Protein AF-A0ABD3UH20-F1 (afdb_monomer)

Sequence (103 aa):
MECNKINTDGLYQVNTYVAAIYESRWYVGQVLEYDKDDREYDINFMVAGKNSFKWPAKPDQIWIPSSDVLCSLDEPIKQGKTRNMFKFSGRDLEKVRNLFYRL

pLDDT: mean 90.66, std 13.37, range [36.31, 98.38]

Organism: Sinanodonta woodiana (NCBI:txid1069815)

Nearest PDB structures (foldseek):
  3p8b-assembly1_B  TM=7.112E-01  e=3.354E-02  Pyrococcus furiosus
  2eqj-assembly1_A  TM=7.609E-01  e=8.751E-02  Mus musculus
  8q9t-assembly1_A  TM=5.676E-01  e=4.015E-02  Saccharomyces cerevisiae
  7yw1-assembly1_A  TM=4.961E-01  e=5.284E-01  Trametes pubescens
  7yw1-assembly1_B  TM=4.878E-01  e=1.752E+00  Trametes pubescens

Solvent-accessible surface area (backbone atoms only — not comparable to full-atom values): 6122 Å² total; per-residue (Å²): 135,86,79,79,78,73,85,44,71,87,69,73,54,66,73,39,35,30,34,32,54,56,97,95,41,76,44,44,28,31,29,68,44,73,43,79,90,82,37,25,33,33,30,39,39,39,46,78,56,97,85,37,32,27,70,49,95,66,81,46,69,47,77,39,53,28,81,39,49,75,45,79,45,73,86,55,48,70,48,70,96,83,63,70,28,31,35,69,57,70,66,50,56,49,52,51,52,57,54,63,78,69,111

Secondary structure (DSSP, 8-state):
--------TTTSPTT-EEEEEETTEEEEEEEEEEETTTTEEEEEEPEE-SS-EE--SS-EEEEEEGGGEEEEEPPPEEESSSS-EEE--HHHHHHHHHHHTT-

Mean predicted aligned error: 4.97 Å

Radius of gyration: 13.68 Å; Cα contacts (8 Å, |Δi|>4): 193; chains: 1; bounding box: 34×24×49 Å

Foldseek 3Di:
DDDPQDPQQVVDDFQWWFWFDDPLDIFIWTFHDADNVQQWTWTFTWDDDPQWTAADPDTPTDIDHSSRTQDTFPAWDQDDDPDRITGGDPVRVVSSVVSSVVD

Structure (mmCIF, N/CA/C/O backbone):
data_AF-A0ABD3UH20-F1
#
_entry.id   AF-A0ABD3UH20-F1
#
loop_
_atom_site.group_PDB
_atom_site.id
_atom_site.type_symbol
_atom_site.label_atom_id
_atom_site.label_alt_id
_atom_site.label_comp_id
_atom_site.label_asym_id
_atom_site.label_entity_id
_atom_site.label_seq_id
_atom_site.pdbx_PDB_ins_code
_atom_site.Cartn_x
_atom_site.Cartn_y
_atom_site.Cartn_z
_atom_site.occupancy
_atom_site.B_iso_or_equiv
_atom_site.auth_seq_id
_atom_site.auth_comp_id
_atom_site.auth_asym_id
_atom_site.auth_atom_id
_atom_site.pdbx_PDB_model_num
ATOM 1 N N . MET A 1 1 ? -5.109 -4.210 -29.806 1.00 36.31 1 MET A N 1
ATOM 2 C CA . MET A 1 1 ? -4.954 -3.051 -28.906 1.00 36.31 1 MET A CA 1
ATOM 3 C C . MET A 1 1 ? -4.015 -3.496 -27.804 1.00 36.31 1 MET A C 1
ATOM 5 O O . MET A 1 1 ? -4.429 -4.270 -26.957 1.00 36.31 1 MET A O 1
ATOM 9 N N . GLU A 1 2 ? -2.738 -3.138 -27.904 1.00 37.44 2 GLU A N 1
ATOM 10 C CA . GLU A 1 2 ? -1.738 -3.418 -26.868 1.00 37.44 2 GLU A CA 1
ATOM 11 C C . GLU A 1 2 ? -1.961 -2.457 -25.698 1.00 37.44 2 GLU A C 1
ATOM 13 O O . GLU A 1 2 ? -1.908 -1.238 -25.864 1.00 37.44 2 GLU A O 1
ATOM 18 N N . CYS A 1 3 ? -2.265 -2.996 -24.521 1.00 42.19 3 CYS A N 1
ATOM 19 C CA . CYS A 1 3 ? -2.311 -2.211 -23.296 1.00 42.19 3 CYS A CA 1
ATOM 20 C C . CYS A 1 3 ? -0.870 -1.908 -22.875 1.00 42.19 3 CYS A C 1
ATOM 22 O O . CYS A 1 3 ? -0.114 -2.821 -22.547 1.00 42.19 3 CYS A O 1
ATOM 24 N N . ASN A 1 4 ? -0.487 -0.629 -22.897 1.00 43.81 4 ASN A N 1
ATOM 25 C CA . ASN A 1 4 ? 0.806 -0.168 -22.399 1.00 43.81 4 ASN A CA 1
ATOM 26 C C . ASN A 1 4 ? 0.938 -0.542 -20.917 1.00 43.81 4 ASN A C 1
ATOM 28 O O . ASN A 1 4 ? 0.308 0.086 -20.064 1.00 43.81 4 ASN A O 1
ATOM 32 N N . LYS A 1 5 ? 1.749 -1.561 -20.610 1.00 51.38 5 LYS A N 1
ATOM 33 C CA . LYS A 1 5 ? 2.220 -1.810 -19.245 1.00 51.38 5 LYS A CA 1
ATOM 34 C C . LYS A 1 5 ? 2.953 -0.552 -18.788 1.00 51.38 5 LYS A C 1
ATOM 36 O O . LYS A 1 5 ? 3.952 -0.166 -19.393 1.00 51.38 5 LYS A O 1
ATOM 41 N N . ILE A 1 6 ? 2.428 0.120 -17.769 1.00 59.25 6 ILE A N 1
ATOM 42 C CA . ILE A 1 6 ? 3.128 1.237 -17.139 1.00 59.25 6 ILE A CA 1
ATOM 43 C C . ILE A 1 6 ? 4.366 0.634 -16.473 1.00 59.25 6 ILE A C 1
ATOM 45 O O . ILE A 1 6 ? 4.232 -0.262 -15.646 1.00 59.25 6 ILE A O 1
ATOM 49 N N . ASN A 1 7 ? 5.559 1.075 -16.875 1.00 67.50 7 ASN A N 1
ATOM 50 C CA . ASN A 1 7 ? 6.793 0.674 -16.213 1.00 67.50 7 ASN A CA 1
ATOM 51 C C . ASN A 1 7 ? 6.845 1.348 -14.832 1.00 67.50 7 ASN A C 1
ATOM 53 O O . ASN A 1 7 ? 6.909 2.575 -14.743 1.00 67.50 7 ASN A O 1
ATOM 57 N N . THR A 1 8 ? 6.762 0.543 -13.781 1.00 76.25 8 T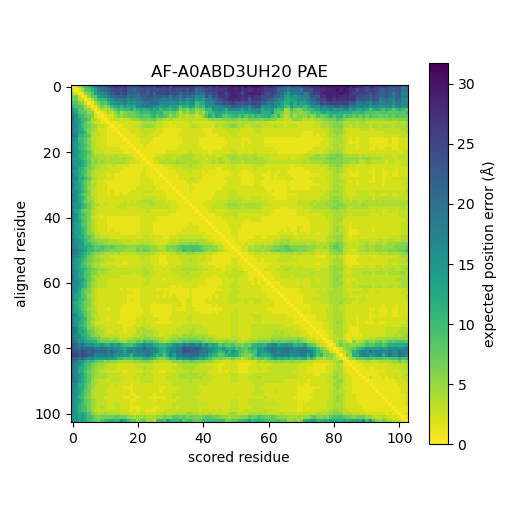HR A N 1
ATOM 58 C CA . THR A 1 8 ? 6.750 0.953 -12.371 1.00 76.25 8 THR A CA 1
ATOM 59 C C . THR A 1 8 ? 8.093 0.713 -11.678 1.00 76.25 8 THR A C 1
ATOM 61 O O . THR A 1 8 ? 8.205 0.981 -10.483 1.00 76.25 8 THR A O 1
ATOM 64 N N . ASP A 1 9 ? 9.116 0.258 -12.408 1.00 83.75 9 ASP A N 1
ATOM 65 C CA . ASP A 1 9 ? 10.454 -0.037 -11.888 1.00 83.75 9 ASP A CA 1
ATOM 66 C C . ASP A 1 9 ? 11.052 1.195 -11.183 1.00 83.75 9 ASP A C 1
ATOM 68 O O . ASP A 1 9 ? 11.268 2.242 -11.799 1.00 83.75 9 ASP A O 1
ATOM 72 N N . GLY A 1 10 ? 11.323 1.085 -9.880 1.00 82.50 10 GLY A N 1
ATOM 73 C CA . GLY A 1 10 ? 11.959 2.145 -9.087 1.00 82.50 10 GLY A CA 1
ATOM 74 C C . GLY A 1 10 ? 11.147 3.442 -8.960 1.00 82.50 10 G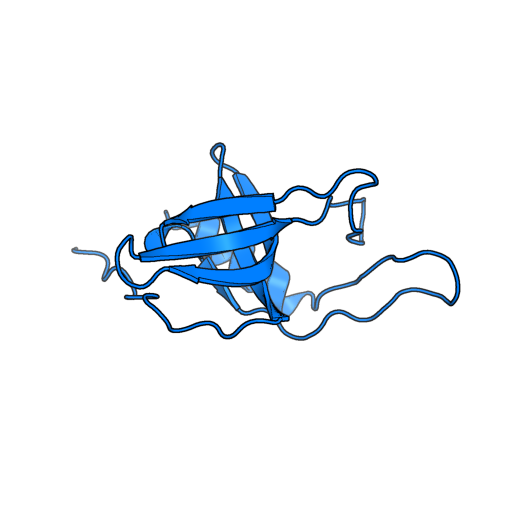LY A C 1
ATOM 75 O O . GLY A 1 10 ? 11.682 4.456 -8.515 1.00 82.50 10 GLY A O 1
ATOM 76 N N . LEU A 1 11 ? 9.864 3.430 -9.337 1.00 91.56 11 LEU A N 1
ATOM 77 C CA . LEU A 1 11 ? 8.992 4.603 -9.322 1.00 91.56 11 LEU A CA 1
ATOM 78 C C . LEU A 1 11 ? 8.588 5.028 -7.902 1.00 91.56 11 LEU A C 1
ATOM 80 O O . LEU A 1 11 ? 8.462 6.221 -7.620 1.00 91.56 11 LEU A O 1
ATOM 84 N N . TYR A 1 12 ? 8.355 4.062 -7.013 1.00 94.06 12 TYR A N 1
ATOM 85 C CA . TYR A 1 12 ? 7.863 4.304 -5.656 1.00 94.06 12 TYR A CA 1
ATOM 86 C C . TYR A 1 12 ? 8.995 4.291 -4.627 1.00 94.06 12 TYR A C 1
ATOM 88 O O . TYR A 1 12 ? 9.821 3.382 -4.603 1.00 94.06 12 TYR A O 1
ATOM 96 N N . GLN A 1 13 ? 9.021 5.307 -3.763 1.00 94.62 13 GLN A N 1
ATOM 97 C CA . GLN A 1 13 ? 10.029 5.451 -2.711 1.00 94.62 13 GLN A CA 1
ATOM 98 C C . GLN A 1 13 ? 9.641 4.667 -1.451 1.00 94.62 13 GLN A C 1
ATOM 100 O O . GLN A 1 13 ? 8.456 4.452 -1.186 1.00 94.62 13 GLN A O 1
ATOM 105 N N . VAL A 1 14 ? 10.630 4.329 -0.622 1.00 96.38 14 VAL A N 1
ATOM 106 C CA . VAL A 1 14 ? 10.409 3.766 0.720 1.00 96.38 14 VAL A CA 1
AT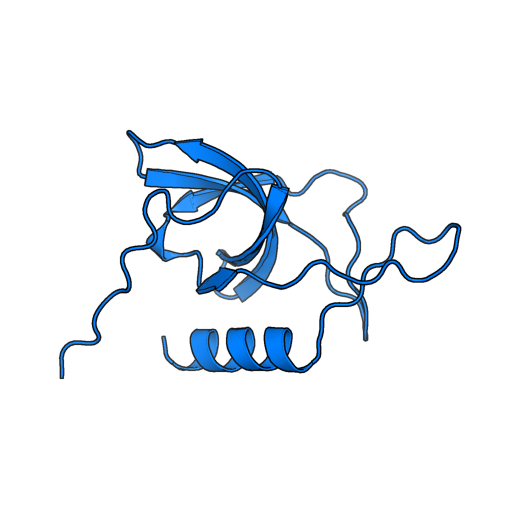OM 107 C C . VAL A 1 14 ? 9.456 4.655 1.526 1.00 96.38 14 VAL A C 1
ATOM 109 O O . VAL A 1 14 ? 9.518 5.882 1.453 1.00 96.38 14 VAL A O 1
ATOM 112 N N . ASN A 1 15 ? 8.572 4.027 2.300 1.00 96.81 15 ASN A N 1
ATOM 113 C CA . ASN A 1 15 ? 7.456 4.620 3.040 1.00 96.81 15 ASN A CA 1
ATOM 114 C C . ASN A 1 15 ? 6.268 5.110 2.193 1.00 96.81 15 ASN A C 1
ATOM 116 O O . ASN A 1 15 ? 5.270 5.549 2.771 1.00 96.81 15 ASN A O 1
ATOM 120 N N . THR A 1 16 ? 6.314 4.993 0.862 1.00 97.25 16 THR A N 1
ATOM 121 C CA . THR A 1 16 ? 5.155 5.295 0.005 1.00 97.25 16 THR A CA 1
ATOM 122 C C . THR A 1 16 ? 4.060 4.258 0.218 1.00 97.25 16 THR A C 1
ATOM 124 O O . THR A 1 16 ? 4.328 3.055 0.232 1.00 97.25 16 THR A O 1
ATOM 127 N N . TYR A 1 17 ? 2.815 4.716 0.348 1.00 98.06 17 TYR A N 1
ATOM 128 C CA . TYR A 1 17 ? 1.657 3.831 0.343 1.00 98.06 17 TYR A CA 1
ATOM 129 C C . TYR A 1 17 ? 1.282 3.474 -1.088 1.00 98.06 17 TYR A C 1
ATOM 131 O O . TYR A 1 17 ? 1.181 4.343 -1.954 1.00 98.06 17 TYR A O 1
ATOM 139 N N . VAL A 1 18 ? 1.056 2.192 -1.332 1.00 98.06 18 VAL A N 1
ATOM 140 C CA . VAL A 1 18 ? 0.736 1.658 -2.654 1.00 98.06 18 VAL A CA 1
ATOM 141 C C . VAL A 1 18 ? -0.418 0.676 -2.559 1.00 98.06 18 VAL A C 1
ATOM 143 O O . VAL A 1 18 ? -0.689 0.102 -1.503 1.00 98.06 18 VAL A O 1
ATOM 146 N N . ALA A 1 19 ? -1.101 0.480 -3.680 1.00 97.94 19 ALA A N 1
ATOM 147 C CA . ALA A 1 19 ? -1.930 -0.693 -3.879 1.00 97.94 19 ALA A CA 1
ATOM 148 C C . ALA A 1 19 ? -1.225 -1.659 -4.821 1.00 97.94 19 ALA A C 1
ATOM 150 O O . ALA A 1 19 ? -0.678 -1.230 -5.838 1.00 97.94 19 ALA A O 1
ATOM 151 N N . ALA A 1 20 ? -1.276 -2.945 -4.505 1.00 97.50 20 ALA A N 1
ATOM 152 C CA . ALA A 1 20 ? -0.652 -3.978 -5.313 1.00 97.50 20 ALA A CA 1
ATOM 153 C C . ALA A 1 20 ? -1.458 -5.276 -5.310 1.00 97.50 20 ALA A C 1
ATOM 155 O O . ALA A 1 20 ? -2.356 -5.451 -4.481 1.00 97.50 20 ALA A O 1
ATOM 156 N N . ILE A 1 21 ? -1.153 -6.155 -6.259 1.00 96.75 21 ILE A N 1
ATOM 157 C CA . ILE A 1 21 ? -1.824 -7.437 -6.455 1.00 96.75 21 ILE A CA 1
ATOM 158 C C . ILE A 1 21 ? -0.957 -8.567 -5.921 1.00 96.75 21 ILE A C 1
ATOM 160 O O . ILE A 1 21 ? 0.217 -8.663 -6.242 1.00 96.75 21 ILE A O 1
ATOM 164 N N . TYR A 1 22 ? -1.571 -9.463 -5.160 1.00 94.31 22 TYR A N 1
ATOM 165 C CA . TYR A 1 22 ? -1.056 -10.809 -4.925 1.00 94.31 22 TYR A CA 1
ATOM 166 C C . TYR A 1 22 ? -2.242 -11.744 -4.669 1.00 94.31 22 TYR A C 1
ATOM 168 O O . TYR A 1 22 ? -3.340 -11.295 -4.340 1.00 94.31 22 TYR A O 1
ATOM 176 N N . GLU A 1 23 ? -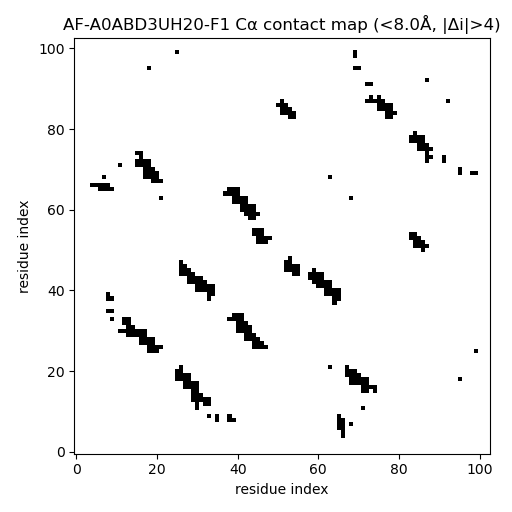2.083 -13.047 -4.905 1.00 92.12 23 GLU A N 1
ATOM 177 C CA . GLU A 1 23 ? -3.172 -14.033 -4.737 1.00 92.12 23 GLU A CA 1
ATOM 178 C C . GLU A 1 23 ? -4.494 -13.652 -5.447 1.00 92.12 23 GLU A C 1
ATOM 180 O O . GLU A 1 23 ? -5.596 -13.887 -4.946 1.00 92.12 23 GLU A O 1
ATOM 185 N N . SER A 1 24 ? -4.403 -13.051 -6.641 1.00 92.75 24 SER A N 1
ATOM 186 C CA . SER A 1 24 ? -5.565 -12.608 -7.440 1.00 92.75 24 SER A CA 1
ATOM 187 C C . SER A 1 24 ? -6.481 -11.591 -6.739 1.00 92.75 24 SER A C 1
ATOM 189 O O . SER A 1 24 ? -7.664 -1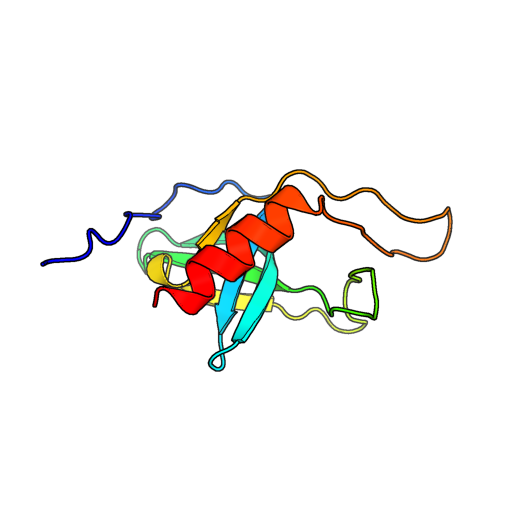1.475 -7.069 1.00 92.75 24 SER A O 1
ATOM 191 N N . ARG A 1 25 ? -5.963 -10.847 -5.758 1.00 95.69 25 ARG A N 1
ATOM 192 C CA . ARG A 1 25 ? -6.664 -9.761 -5.062 1.00 95.69 25 ARG A CA 1
ATOM 193 C C . ARG A 1 25 ? -5.741 -8.557 -4.952 1.00 95.69 25 ARG A C 1
ATOM 195 O O . ARG A 1 25 ? -4.526 -8.702 -4.999 1.00 95.69 25 ARG A O 1
ATOM 202 N N . TRP A 1 26 ? -6.318 -7.369 -4.806 1.00 96.12 26 TRP A N 1
ATOM 203 C CA . TRP A 1 26 ? -5.537 -6.172 -4.516 1.00 96.12 26 TRP A CA 1
ATOM 204 C C . TRP A 1 26 ? -5.569 -5.855 -3.024 1.00 96.12 26 TRP A C 1
ATOM 206 O O . TRP A 1 26 ? -6.589 -6.030 -2.350 1.00 96.12 26 TRP A O 1
ATOM 216 N N . TYR A 1 27 ? -4.451 -5.341 -2.535 1.00 97.56 27 TYR A N 1
ATOM 217 C CA . TYR A 1 27 ? -4.237 -4.971 -1.145 1.00 97.56 27 TYR A CA 1
ATOM 218 C C . TYR A 1 27 ? -3.540 -3.620 -1.079 1.00 97.56 27 TYR A C 1
ATOM 220 O O . TYR A 1 27 ? -2.925 -3.172 -2.046 1.00 97.56 27 TYR A O 1
ATOM 228 N N . VAL A 1 28 ? -3.654 -2.959 0.070 1.00 97.69 28 VAL A N 1
ATOM 229 C CA . VAL A 1 28 ? -2.937 -1.713 0.346 1.00 97.69 28 VAL A CA 1
ATOM 230 C C . VAL A 1 28 ? -1.752 -2.029 1.233 1.00 97.69 28 VAL A C 1
ATOM 232 O O . VAL A 1 28 ? -1.910 -2.743 2.220 1.00 97.69 28 VAL A O 1
ATOM 235 N N . GLY A 1 29 ? -0.595 -1.470 0.917 1.00 97.75 29 GLY A N 1
ATOM 236 C CA . GLY A 1 29 ? 0.610 -1.638 1.709 1.00 97.75 29 GLY A CA 1
ATOM 237 C C . GLY A 1 29 ? 1.507 -0.414 1.675 1.00 97.75 29 GLY A C 1
ATOM 238 O O . GLY A 1 29 ? 1.168 0.617 1.090 1.00 97.75 29 GLY A O 1
ATOM 239 N N . GLN A 1 30 ? 2.646 -0.533 2.342 1.00 98.19 30 GLN A N 1
ATOM 240 C CA . GLN A 1 30 ? 3.702 0.466 2.361 1.00 98.19 30 GLN A CA 1
ATOM 241 C C . GLN A 1 30 ? 4.998 -0.162 1.860 1.00 98.19 30 GLN A C 1
ATOM 243 O O . GLN A 1 30 ? 5.366 -1.250 2.303 1.00 98.19 30 GLN A O 1
ATOM 248 N N . VAL A 1 31 ? 5.677 0.542 0.957 1.00 98.31 31 VAL A N 1
ATOM 249 C CA . VAL A 1 31 ? 6.976 0.127 0.421 1.00 98.31 31 VAL A CA 1
ATOM 250 C C . VAL A 1 31 ? 8.024 0.182 1.528 1.00 98.31 31 VAL A C 1
ATOM 252 O O . VAL A 1 31 ? 8.212 1.231 2.153 1.00 98.31 31 VAL A O 1
ATOM 255 N N . LEU A 1 32 ? 8.712 -0.932 1.743 1.00 98.31 32 LEU A N 1
ATOM 256 C CA . LEU A 1 32 ? 9.857 -1.041 2.641 1.00 98.31 32 LEU A CA 1
ATOM 257 C C . LEU A 1 32 ? 11.172 -0.918 1.873 1.00 98.31 32 LEU A C 1
ATOM 259 O O . LEU A 1 32 ? 12.078 -0.221 2.323 1.00 98.31 32 LEU A O 1
ATOM 263 N N . GLU A 1 33 ? 11.246 -1.545 0.699 1.00 98.06 33 GLU A N 1
ATOM 264 C CA . GLU A 1 33 ? 12.453 -1.613 -0.121 1.00 98.06 33 GLU A CA 1
ATOM 265 C C . GLU A 1 33 ? 12.105 -1.818 -1.605 1.00 98.06 33 GLU A C 1
ATOM 267 O O . GLU A 1 33 ? 10.997 -2.236 -1.950 1.00 98.06 33 GLU A O 1
ATOM 272 N N . TYR A 1 34 ? 13.051 -1.486 -2.485 1.00 97.69 34 TYR A N 1
ATOM 273 C CA . TYR A 1 34 ? 13.009 -1.827 -3.903 1.00 97.69 34 TYR A CA 1
ATOM 274 C C . TYR A 1 34 ? 14.311 -2.520 -4.299 1.00 97.69 34 TYR A C 1
ATOM 276 O O . TYR A 1 34 ? 15.384 -1.916 -4.195 1.00 97.69 34 TYR A O 1
ATOM 284 N N . ASP A 1 35 ? 14.200 -3.750 -4.791 1.00 97.25 35 ASP A N 1
ATOM 285 C CA . ASP A 1 35 ? 15.302 -4.474 -5.404 1.00 97.25 35 ASP A CA 1
ATOM 286 C C . ASP A 1 35 ? 15.343 -4.131 -6.895 1.00 97.25 35 ASP A C 1
ATOM 288 O O . ASP A 1 35 ? 14.437 -4.438 -7.669 1.00 97.25 35 ASP A O 1
ATOM 292 N N . LYS A 1 36 ? 16.412 -3.452 -7.306 1.00 94.62 36 LYS A N 1
ATOM 293 C CA . LYS A 1 36 ? 16.621 -3.032 -8.696 1.00 94.62 36 LYS A CA 1
ATOM 294 C C . LYS A 1 36 ? 17.048 -4.176 -9.618 1.00 94.62 36 LYS A C 1
ATOM 296 O O . LYS A 1 36 ? 16.856 -4.049 -10.829 1.00 94.62 36 LYS A O 1
ATOM 301 N N . ASP A 1 37 ? 17.681 -5.208 -9.069 1.00 95.31 37 ASP A N 1
ATOM 302 C CA . ASP A 1 37 ? 18.259 -6.307 -9.831 1.00 95.31 37 ASP A CA 1
ATOM 303 C C . ASP A 1 37 ? 17.135 -7.288 -10.197 1.00 95.31 37 ASP A C 1
ATOM 305 O O . ASP A 1 37 ? 16.989 -7.629 -11.374 1.00 95.31 37 ASP A O 1
ATOM 309 N N . ASP A 1 38 ? 16.256 -7.588 -9.234 1.00 95.75 38 ASP A N 1
ATOM 310 C CA . ASP A 1 38 ? 15.075 -8.443 -9.432 1.00 95.75 38 ASP A CA 1
ATOM 311 C C . ASP A 1 38 ? 13.810 -7.664 -9.853 1.00 95.75 38 ASP A C 1
ATOM 313 O O . ASP A 1 38 ? 12.843 -8.247 -10.345 1.00 95.75 38 ASP A O 1
ATOM 317 N N . ARG A 1 39 ? 13.840 -6.324 -9.766 1.00 95.62 39 ARG A N 1
ATOM 318 C CA . ARG A 1 39 ? 12.714 -5.410 -10.065 1.00 95.62 39 ARG A CA 1
ATOM 319 C C . ARG A 1 39 ? 11.484 -5.699 -9.213 1.00 95.62 39 ARG A C 1
ATOM 321 O O . ARG A 1 39 ? 10.344 -5.658 -9.688 1.00 95.62 39 ARG A O 1
ATOM 328 N N . GLU A 1 40 ? 11.724 -5.954 -7.938 1.00 97.19 40 GLU A N 1
ATOM 329 C CA . GLU A 1 40 ? 10.695 -6.290 -6.966 1.00 97.19 40 GLU A CA 1
ATOM 330 C C . GLU A 1 40 ? 10.597 -5.221 -5.882 1.00 97.19 40 GLU A C 1
ATOM 332 O O . GLU A 1 40 ? 11.575 -4.574 -5.505 1.00 97.19 40 GLU A O 1
ATOM 337 N N . TYR A 1 41 ? 9.386 -5.027 -5.374 1.00 98.12 41 TYR A N 1
ATOM 338 C CA . TYR A 1 41 ? 9.134 -4.219 -4.194 1.00 98.12 41 TYR A CA 1
ATOM 339 C C . TYR A 1 41 ? 8.878 -5.117 -3.001 1.00 98.12 41 TYR A C 1
ATOM 341 O O . TYR A 1 41 ? 8.017 -5.992 -3.059 1.00 98.12 41 TYR A O 1
ATOM 349 N N . ASP A 1 42 ? 9.549 -4.816 -1.897 1.00 98.38 42 ASP A N 1
ATOM 350 C CA . ASP A 1 42 ? 9.176 -5.329 -0.590 1.00 98.38 42 ASP A CA 1
ATOM 351 C C . ASP A 1 42 ? 8.074 -4.449 -0.007 1.00 98.38 42 ASP A C 1
ATOM 353 O O . ASP A 1 42 ? 8.259 -3.242 0.203 1.00 98.38 42 ASP A O 1
ATOM 357 N N . ILE A 1 43 ? 6.901 -5.032 0.224 1.00 98.38 43 ILE A N 1
ATOM 358 C CA . ILE A 1 43 ? 5.725 -4.304 0.693 1.00 98.38 43 ILE A CA 1
ATOM 359 C C . ILE A 1 43 ? 5.181 -4.974 1.946 1.00 98.38 43 ILE A C 1
ATOM 361 O O . ILE A 1 43 ? 4.878 -6.164 1.956 1.00 98.38 43 ILE A O 1
ATOM 365 N N . ASN A 1 44 ? 4.977 -4.172 2.992 1.00 98.25 44 ASN A N 1
ATOM 366 C CA . ASN A 1 44 ? 4.182 -4.570 4.148 1.00 98.25 44 ASN A CA 1
ATOM 367 C C . ASN A 1 44 ? 2.715 -4.219 3.888 1.00 98.25 44 ASN A C 1
ATOM 369 O O . ASN A 1 44 ? 2.392 -3.049 3.663 1.00 98.25 44 ASN A O 1
ATOM 373 N N . PHE A 1 45 ? 1.825 -5.204 3.935 1.00 98.06 45 PHE A N 1
ATOM 374 C CA . PHE A 1 45 ? 0.412 -5.074 3.606 1.00 98.06 45 PHE A CA 1
ATOM 375 C C . PHE A 1 45 ? -0.479 -4.857 4.833 1.00 98.06 45 PHE A C 1
ATOM 377 O O . PHE A 1 45 ? -0.239 -5.326 5.948 1.00 98.06 45 PHE A O 1
ATOM 384 N N . MET A 1 46 ? -1.552 -4.098 4.619 1.00 97.12 46 MET A N 1
ATOM 385 C CA . MET A 1 46 ? -2.604 -3.845 5.592 1.00 97.12 46 MET A CA 1
ATOM 386 C C . MET A 1 46 ? -3.795 -4.778 5.384 1.00 97.12 46 MET A C 1
ATOM 388 O O . MET A 1 46 ? -4.210 -5.074 4.265 1.00 97.12 46 MET A O 1
ATOM 392 N N . VAL A 1 47 ? -4.460 -5.112 6.488 1.00 95.31 47 VAL A N 1
ATOM 393 C CA . VAL A 1 47 ? -5.739 -5.825 6.468 1.00 95.31 47 VAL A CA 1
ATOM 394 C C . VAL A 1 47 ? -6.886 -4.825 6.349 1.00 95.31 47 VAL A C 1
ATOM 396 O 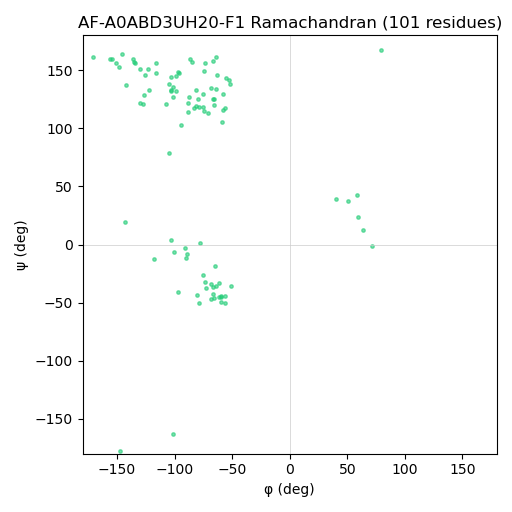O . VAL A 1 47 ? -7.015 -3.903 7.165 1.00 95.31 47 VAL A O 1
ATOM 399 N N . ALA A 1 48 ? -7.757 -5.038 5.363 1.00 94.31 48 ALA A N 1
ATOM 400 C CA . ALA A 1 48 ? -8.989 -4.279 5.200 1.00 94.31 48 ALA A CA 1
ATOM 401 C C . ALA A 1 48 ? -10.056 -4.709 6.227 1.00 94.31 48 ALA A C 1
ATOM 403 O O . ALA A 1 48 ? -10.364 -5.887 6.397 1.00 94.31 48 ALA A O 1
ATOM 404 N N . GLY A 1 49 ? -10.637 -3.731 6.915 1.00 90.19 49 GLY A N 1
ATOM 405 C CA . GLY A 1 49 ? -11.885 -3.849 7.666 1.00 90.19 49 GLY A CA 1
ATOM 406 C C . GLY A 1 49 ? -13.058 -3.256 6.880 1.00 90.19 49 GLY A C 1
ATOM 407 O O . GLY A 1 49 ? -12.960 -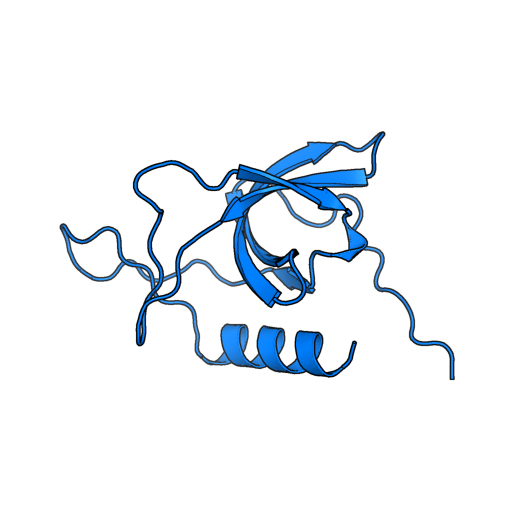3.003 5.685 1.00 90.19 49 GLY A O 1
ATOM 408 N N . LYS A 1 50 ? -14.179 -2.971 7.559 1.00 86.94 50 LYS A N 1
ATOM 409 C CA . LYS A 1 50 ? -15.397 -2.466 6.893 1.00 86.94 50 LYS A CA 1
ATOM 410 C C . LYS A 1 50 ? -15.185 -1.137 6.154 1.00 86.94 50 LYS A C 1
ATOM 412 O O . LYS A 1 50 ? -15.668 -0.988 5.045 1.00 86.94 50 LYS A O 1
ATOM 417 N N . ASN A 1 51 ? -14.510 -0.178 6.792 1.00 86.62 51 ASN A N 1
ATOM 418 C CA . ASN A 1 51 ? -14.292 1.186 6.279 1.00 86.62 51 ASN A CA 1
ATOM 419 C C . ASN A 1 51 ? -12.898 1.728 6.653 1.00 86.62 51 ASN A C 1
ATOM 421 O O . ASN A 1 51 ? -12.690 2.940 6.737 1.00 86.62 51 ASN A O 1
ATOM 425 N N . SER A 1 52 ? -11.970 0.838 6.993 1.00 93.31 52 SER A N 1
ATOM 426 C CA . SER A 1 52 ? -10.661 1.190 7.538 1.00 93.31 52 SER A CA 1
ATOM 427 C C . SER A 1 52 ? -9.664 0.080 7.269 1.00 93.31 52 SER A C 1
ATOM 429 O O . SER A 1 52 ? -10.054 -1.071 7.112 1.00 93.31 52 SER A O 1
ATOM 431 N N . PHE A 1 53 ? -8.388 0.414 7.327 1.00 96.00 53 PHE A N 1
ATOM 432 C CA . PHE A 1 53 ? -7.271 -0.505 7.191 1.00 96.00 53 PHE A CA 1
ATOM 433 C C . PHE A 1 53 ? -6.489 -0.539 8.498 1.00 96.00 53 PHE A C 1
ATOM 435 O O . PHE A 1 53 ? -6.563 0.400 9.294 1.00 96.00 53 PHE A O 1
ATOM 442 N N . LYS A 1 54 ? -5.765 -1.621 8.756 1.00 95.56 54 LYS A N 1
ATOM 443 C CA . LYS A 1 54 ? -4.860 -1.714 9.902 1.00 95.56 54 LYS A CA 1
ATOM 444 C C . LYS A 1 54 ? -3.677 -2.598 9.563 1.00 95.56 54 LYS A C 1
ATOM 446 O O . LYS A 1 54 ? -3.812 -3.538 8.781 1.00 95.56 54 LYS A O 1
ATOM 451 N N . TRP A 1 55 ? -2.562 -2.347 10.229 1.00 95.69 55 TRP A N 1
ATOM 452 C CA . TRP A 1 55 ? -1.468 -3.303 10.234 1.00 95.69 55 TRP A CA 1
ATOM 453 C C . TRP A 1 55 ? -1.911 -4.603 10.926 1.00 95.69 55 TRP A C 1
ATOM 455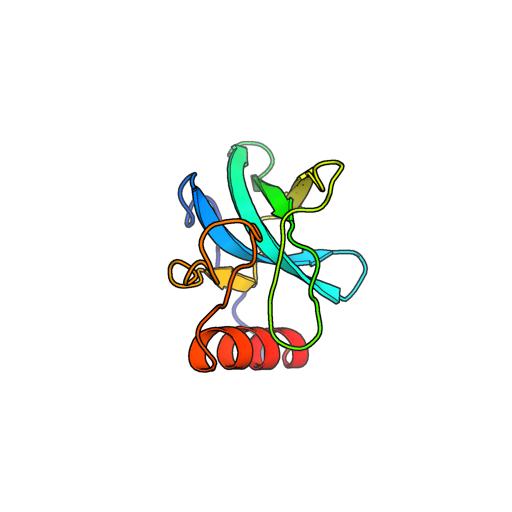 O O . TRP A 1 55 ? -2.559 -4.538 11.982 1.00 95.69 55 TRP A O 1
ATOM 465 N N . PRO A 1 56 ? -1.632 -5.777 10.337 1.00 94.88 56 PRO A N 1
ATOM 466 C CA . PRO A 1 56 ? -1.847 -7.050 11.011 1.00 94.88 56 PRO A CA 1
ATOM 467 C C . PRO A 1 56 ? -0.937 -7.181 12.243 1.00 94.88 56 PRO A C 1
ATOM 469 O O . PRO A 1 56 ? 0.055 -6.472 12.388 1.00 94.88 56 PRO A O 1
ATOM 472 N N . ALA A 1 57 ? -1.287 -8.088 13.162 1.00 93.06 57 ALA A N 1
ATOM 473 C CA . ALA A 1 57 ? -0.489 -8.318 14.372 1.00 93.06 57 ALA A CA 1
ATOM 474 C C . ALA A 1 57 ? 0.892 -8.915 14.054 1.00 93.06 57 ALA A C 1
ATOM 476 O O . ALA A 1 57 ? 1.879 -8.575 14.700 1.00 93.06 57 ALA A O 1
ATOM 477 N N . LYS A 1 58 ? 0.947 -9.792 13.047 1.00 95.94 58 LYS A N 1
ATOM 478 C CA . LYS A 1 58 ? 2.178 -10.249 12.405 1.00 95.94 58 LYS A CA 1
ATOM 479 C C . LYS A 1 58 ? 2.305 -9.488 11.080 1.00 95.94 58 LYS A C 1
ATOM 481 O O . LYS A 1 58 ? 1.323 -9.538 10.342 1.00 95.94 58 LYS A O 1
ATOM 486 N N . PRO A 1 59 ? 3.430 -8.809 10.791 1.00 96.19 59 PRO A N 1
ATOM 487 C CA . PRO A 1 59 ? 3.632 -8.122 9.517 1.00 96.19 59 PRO A CA 1
ATOM 488 C C . PRO A 1 59 ? 3.360 -9.044 8.328 1.00 96.19 59 PRO A C 1
ATOM 490 O O . PRO A 1 59 ? 3.741 -10.217 8.361 1.00 96.19 59 PRO A O 1
ATOM 493 N N . ASP A 1 60 ? 2.682 -8.506 7.318 1.00 96.75 60 ASP A N 1
ATOM 494 C CA . ASP A 1 60 ? 2.397 -9.195 6.060 1.00 96.75 60 ASP A CA 1
ATOM 495 C C . ASP A 1 60 ? 3.329 -8.614 5.000 1.00 96.75 60 ASP A C 1
ATOM 497 O O . ASP A 1 60 ? 2.967 -7.688 4.284 1.00 96.75 60 ASP A O 1
ATOM 501 N N . GLN A 1 61 ? 4.581 -9.062 5.030 1.00 97.62 61 GLN A N 1
ATOM 502 C CA . GLN A 1 61 ? 5.679 -8.516 4.242 1.00 97.62 61 GLN A CA 1
ATOM 503 C C . GLN A 1 61 ? 6.035 -9.488 3.123 1.00 97.62 61 GLN A C 1
ATOM 505 O O . GLN A 1 61 ? 6.356 -10.648 3.397 1.00 97.62 61 GLN A O 1
ATOM 510 N N . ILE A 1 62 ? 5.938 -9.024 1.879 1.00 97.31 62 ILE A N 1
ATOM 511 C CA . ILE A 1 62 ? 6.104 -9.855 0.688 1.00 97.31 62 ILE A CA 1
ATOM 512 C C . ILE A 1 62 ? 6.841 -9.051 -0.386 1.00 97.31 62 ILE A C 1
ATOM 514 O O . ILE A 1 62 ? 6.504 -7.893 -0.640 1.00 97.31 62 ILE A O 1
ATOM 518 N N . TRP A 1 63 ? 7.798 -9.706 -1.045 1.00 97.88 63 TRP A N 1
ATOM 519 C CA . TRP A 1 63 ? 8.410 -9.238 -2.285 1.00 97.88 63 TRP A CA 1
ATOM 520 C C . TRP A 1 63 ? 7.494 -9.548 -3.465 1.00 97.88 63 TRP A C 1
ATOM 522 O O . TRP A 1 63 ? 7.078 -10.696 -3.643 1.00 97.88 63 TRP A O 1
ATOM 532 N N . ILE A 1 64 ? 7.149 -8.527 -4.247 1.00 97.38 64 ILE A N 1
ATOM 533 C CA . ILE A 1 64 ? 6.328 -8.679 -5.450 1.00 97.38 64 ILE A CA 1
ATOM 534 C C . ILE A 1 64 ? 6.974 -7.984 -6.652 1.00 97.38 64 ILE A C 1
ATOM 536 O O . ILE A 1 64 ? 7.625 -6.949 -6.477 1.00 97.38 64 ILE A O 1
ATOM 540 N N . PRO A 1 65 ? 6.732 -8.464 -7.883 1.00 96.62 65 PRO A N 1
ATOM 541 C CA . PRO A 1 65 ? 7.162 -7.775 -9.092 1.00 96.62 65 PRO A CA 1
ATOM 542 C C . PRO A 1 65 ? 6.641 -6.339 -9.153 1.00 96.62 65 PRO A C 1
ATOM 544 O O . PRO A 1 65 ? 5.483 -6.067 -8.822 1.00 96.62 65 PRO A O 1
ATOM 547 N N . SER A 1 66 ? 7.455 -5.419 -9.675 1.00 95.69 66 SER A N 1
ATOM 548 C CA . SER A 1 66 ? 7.039 -4.032 -9.926 1.00 95.69 66 SER A CA 1
ATOM 549 C C . SER A 1 66 ? 5.733 -3.951 -10.724 1.00 95.69 66 SER A C 1
ATOM 551 O O . SER A 1 66 ? 4.887 -3.097 -10.442 1.00 95.69 66 SER A O 1
ATOM 553 N N . SER A 1 67 ? 5.520 -4.879 -11.663 1.00 94.38 67 SER A N 1
ATOM 554 C CA . SER A 1 67 ? 4.320 -4.950 -12.501 1.00 94.38 67 SER A CA 1
ATOM 555 C C . SER A 1 67 ? 3.025 -5.237 -11.742 1.00 94.38 67 SER A C 1
ATOM 557 O O . SER A 1 67 ? 1.953 -4.970 -12.283 1.00 94.38 67 SER A O 1
ATOM 559 N N . ASP A 1 68 ? 3.113 -5.765 -10.521 1.00 96.25 68 ASP A N 1
ATOM 560 C CA . ASP A 1 68 ? 1.950 -6.060 -9.683 1.00 96.25 68 ASP A CA 1
ATOM 561 C C . ASP A 1 68 ? 1.557 -4.866 -8.798 1.00 96.25 68 ASP A C 1
ATOM 563 O O . ASP A 1 68 ? 0.479 -4.859 -8.195 1.00 96.25 68 ASP A O 1
ATOM 567 N N . VAL A 1 69 ? 2.379 -3.809 -8.756 1.00 96.44 69 VAL A N 1
ATOM 568 C CA . VAL A 1 69 ? 2.028 -2.539 -8.115 1.00 96.44 69 VAL A CA 1
ATOM 569 C C . VAL A 1 69 ? 1.125 -1.724 -9.041 1.00 96.44 69 VAL A C 1
ATOM 571 O O . VAL A 1 69 ? 1.514 -1.311 -10.129 1.00 96.44 69 VAL A O 1
ATOM 574 N N . LEU A 1 70 ? -0.097 -1.447 -8.585 1.00 95.94 70 LEU A N 1
ATOM 575 C CA . LEU A 1 70 ? -1.122 -0.755 -9.368 1.00 95.94 70 LEU A CA 1
ATOM 576 C C . LEU A 1 70 ? -0.908 0.756 -9.408 1.00 95.94 70 LEU A C 1
ATOM 578 O O . LEU A 1 70 ? -0.998 1.381 -10.465 1.00 95.94 70 LEU A O 1
ATOM 582 N N . CYS A 1 71 ? -0.716 1.363 -8.237 1.00 95.94 71 CYS A N 1
ATOM 583 C CA . CYS A 1 71 ? -0.522 2.803 -8.092 1.00 95.94 71 CYS A CA 1
ATOM 584 C C . CYS A 1 71 ? -0.098 3.181 -6.668 1.00 95.94 71 CYS A C 1
ATOM 586 O O . CYS A 1 71 ? -0.392 2.460 -5.712 1.00 95.94 71 CYS A O 1
ATOM 588 N N . SER A 1 72 ? 0.469 4.380 -6.514 1.00 96.75 72 SER A N 1
ATOM 589 C CA . SER A 1 72 ? 0.611 5.037 -5.212 1.00 96.75 72 SER A CA 1
ATOM 590 C C . SER A 1 72 ? -0.721 5.582 -4.688 1.00 96.75 72 SER A C 1
ATOM 592 O O . SER A 1 72 ? -1.659 5.866 -5.447 1.00 96.75 72 SER A O 1
ATOM 594 N N . LEU A 1 73 ? -0.793 5.736 -3.372 1.00 96.88 73 LEU A N 1
ATOM 595 C CA . LEU A 1 73 ? -1.913 6.287 -2.618 1.00 96.88 73 LEU A CA 1
ATOM 596 C C . LEU A 1 73 ? -1.416 7.472 -1.794 1.00 96.88 73 LEU A C 1
ATOM 598 O O . LEU A 1 73 ? -0.259 7.487 -1.364 1.00 96.88 73 LEU A O 1
ATOM 602 N N . ASP A 1 74 ? -2.303 8.428 -1.536 1.00 96.44 74 ASP A N 1
ATOM 603 C CA . ASP A 1 74 ? -2.004 9.494 -0.588 1.00 96.44 74 ASP A CA 1
ATOM 604 C C 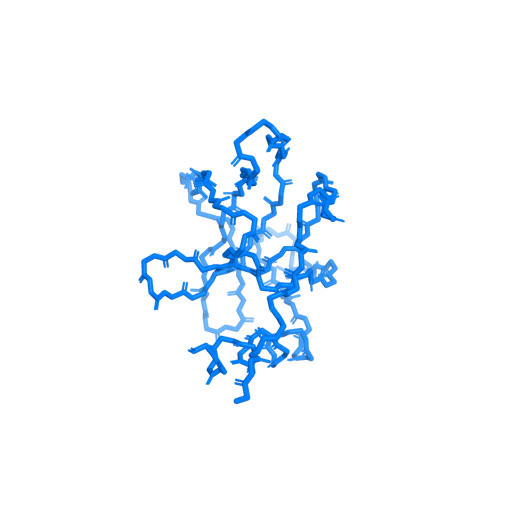. ASP A 1 74 ? -1.878 8.926 0.837 1.00 96.44 74 ASP A C 1
ATOM 606 O O . ASP A 1 74 ? -2.404 7.852 1.163 1.00 96.44 74 ASP A O 1
ATOM 610 N N . GLU A 1 75 ? -1.185 9.663 1.708 1.00 95.38 75 GLU A N 1
ATOM 611 C CA . GLU A 1 75 ? -0.995 9.259 3.098 1.00 95.38 75 GLU A CA 1
ATOM 612 C C . GLU A 1 75 ? -2.352 9.062 3.806 1.00 95.38 75 GLU A C 1
ATOM 614 O O . GLU A 1 75 ? -3.235 9.929 3.742 1.00 95.38 75 GLU A O 1
ATOM 619 N N . PRO A 1 76 ? -2.569 7.923 4.488 1.00 95.31 76 PRO A N 1
ATOM 620 C CA . PRO A 1 76 ? -3.845 7.651 5.116 1.00 95.31 76 PRO A CA 1
ATOM 621 C C . PRO A 1 76 ? -4.052 8.479 6.382 1.00 95.31 76 PRO A C 1
ATOM 623 O O . PRO A 1 76 ? -3.152 8.718 7.184 1.00 95.31 76 PRO A O 1
ATOM 626 N N . ILE A 1 77 ? -5.314 8.789 6.660 1.00 94.31 77 ILE A N 1
ATOM 627 C CA . ILE A 1 77 ? -5.705 9.464 7.895 1.00 94.31 77 ILE A CA 1
ATOM 628 C C . ILE A 1 77 ? -5.802 8.435 9.023 1.00 94.31 77 ILE A C 1
ATOM 630 O O . ILE A 1 77 ? -6.648 7.531 8.983 1.00 94.31 77 ILE A O 1
ATOM 634 N N . LYS A 1 78 ? -4.993 8.605 10.074 1.00 92.69 78 LYS A N 1
ATOM 635 C CA . LYS A 1 78 ? -5.078 7.793 11.296 1.00 92.69 78 LYS A CA 1
ATOM 636 C C . LYS A 1 78 ? -6.403 8.046 12.027 1.00 92.69 78 LYS A C 1
ATOM 638 O O . LYS A 1 78 ? -6.746 9.174 12.373 1.00 92.69 78 LYS A O 1
ATOM 643 N N . GLN A 1 79 ? -7.156 6.982 12.285 1.00 88.19 79 GLN A N 1
ATOM 644 C CA . GLN A 1 79 ? -8.459 7.022 12.944 1.00 88.19 79 GLN A CA 1
ATOM 645 C C . GLN A 1 79 ? -8.304 6.782 14.455 1.00 88.19 79 GLN A C 1
ATOM 647 O O . GLN A 1 79 ? -8.156 5.648 14.919 1.00 88.19 79 GLN A O 1
ATOM 652 N N . GLY A 1 80 ? -8.380 7.866 15.232 1.00 76.38 80 GLY A N 1
ATOM 653 C CA . GLY A 1 80 ? -8.356 7.844 16.699 1.00 76.38 80 GLY A CA 1
ATOM 654 C C . GLY A 1 80 ? -6.959 7.696 17.321 1.00 76.38 80 GLY A C 1
ATOM 655 O O . GLY A 1 80 ? -5.980 7.372 16.653 1.00 76.38 80 GLY A O 1
ATOM 656 N N . LYS A 1 81 ? -6.865 7.938 18.637 1.00 69.12 81 LYS A N 1
ATOM 657 C CA . LYS A 1 81 ? -5.581 7.981 19.368 1.00 69.12 81 LYS A CA 1
ATOM 658 C C . LYS A 1 81 ? -4.939 6.603 19.588 1.00 69.12 81 LYS A C 1
ATOM 660 O O . LYS A 1 81 ? -3.720 6.506 19.604 1.00 69.12 81 LYS A O 1
ATOM 665 N N . THR A 1 82 ? -5.739 5.546 19.742 1.00 66.12 82 THR A N 1
ATOM 666 C CA . THR A 1 82 ? -5.270 4.225 20.212 1.00 66.12 82 THR A CA 1
ATOM 667 C C . THR A 1 82 ? -5.446 3.082 19.216 1.00 66.12 82 THR A C 1
ATOM 669 O O . THR A 1 82 ? -4.901 2.007 19.434 1.00 66.12 82 THR A O 1
ATOM 672 N N . ARG A 1 83 ? -6.212 3.262 18.132 1.00 64.38 83 ARG A N 1
ATOM 673 C CA . ARG A 1 83 ? -6.701 2.116 17.345 1.00 64.38 83 ARG A CA 1
ATOM 674 C C . ARG A 1 83 ? -5.812 1.664 16.183 1.00 64.38 83 ARG A C 1
ATOM 676 O O . ARG A 1 83 ? -6.161 0.660 15.580 1.00 64.38 83 ARG A O 1
ATOM 683 N N . ASN A 1 84 ? -4.692 2.331 15.872 1.00 84.31 84 ASN A N 1
ATOM 684 C CA . ASN A 1 84 ? -3.828 2.007 14.711 1.00 84.31 84 ASN A CA 1
ATOM 685 C C . ASN A 1 84 ? -4.636 1.631 13.447 1.00 84.31 84 ASN A C 1
ATOM 687 O O . ASN A 1 84 ? -4.305 0.701 12.715 1.00 84.31 84 ASN A O 1
ATOM 691 N N . MET A 1 85 ? -5.739 2.355 13.237 1.00 92.69 85 MET A N 1
ATOM 692 C CA . MET A 1 85 ? -6.607 2.223 12.077 1.00 92.69 85 MET A CA 1
ATOM 693 C C . MET A 1 85 ? -6.330 3.384 11.137 1.00 92.69 85 MET A C 1
ATOM 695 O O . MET A 1 85 ? -6.103 4.510 11.578 1.00 92.69 85 MET A O 1
ATOM 699 N N . PHE A 1 86 ? -6.410 3.109 9.850 1.00 95.38 86 PHE A N 1
ATOM 700 C CA . PHE A 1 86 ? -6.062 4.013 8.771 1.00 95.38 86 PHE A CA 1
ATOM 701 C C . PHE A 1 86 ? -7.242 4.131 7.818 1.00 95.38 86 PHE A C 1
ATOM 703 O O . PHE A 1 86 ? -8.002 3.178 7.621 1.00 95.38 86 PHE A O 1
ATOM 710 N N . LYS A 1 87 ? -7.420 5.312 7.237 1.00 95.88 87 LYS A N 1
ATOM 711 C CA . LYS A 1 87 ? -8.436 5.555 6.220 1.00 95.88 87 LYS A CA 1
ATOM 712 C C . LYS A 1 87 ? -7.797 6.245 5.026 1.00 95.88 87 LYS A C 1
ATOM 714 O O . LYS A 1 87 ? -7.263 7.339 5.172 1.00 95.88 87 LYS A O 1
ATOM 719 N N . PHE A 1 88 ? -7.907 5.613 3.867 1.00 95.75 88 PHE A N 1
ATOM 720 C CA . PHE A 1 88 ? -7.522 6.200 2.588 1.00 95.75 88 PHE A CA 1
ATOM 721 C C . PHE A 1 88 ? -8.676 7.005 1.993 1.00 95.75 88 PHE A C 1
ATOM 723 O O . PHE A 1 88 ? -9.845 6.823 2.363 1.00 95.75 88 PHE A O 1
ATOM 730 N N . SER A 1 89 ? -8.344 7.914 1.079 1.00 95.62 89 SER A N 1
ATOM 731 C CA . SER A 1 89 ? -9.342 8.703 0.367 1.00 95.62 89 SER A CA 1
ATOM 732 C C . SER A 1 89 ? -10.236 7.793 -0.489 1.00 95.62 89 SER A C 1
ATOM 734 O O . SER A 1 89 ? -9.791 6.783 -1.036 1.00 95.62 89 SER A O 1
ATOM 736 N N . GLY A 1 90 ? -11.519 8.144 -0.631 1.00 95.31 90 GLY A N 1
ATOM 737 C CA . GLY A 1 90 ? -12.421 7.398 -1.518 1.00 95.31 90 GLY A CA 1
ATOM 738 C C . GLY A 1 90 ? -11.952 7.429 -2.976 1.00 95.31 90 GLY A C 1
ATOM 739 O O . GLY A 1 90 ? -12.081 6.433 -3.680 1.00 95.31 90 GLY A O 1
ATOM 740 N N . ARG A 1 91 ? -11.333 8.545 -3.388 1.00 96.19 91 ARG A N 1
ATOM 741 C CA . ARG A 1 91 ? -10.739 8.726 -4.716 1.00 96.19 91 ARG A CA 1
ATOM 742 C C . ARG A 1 91 ? -9.622 7.716 -4.978 1.00 96.19 91 ARG A C 1
ATOM 744 O O . ARG A 1 91 ? -9.593 7.128 -6.054 1.00 96.19 91 ARG A O 1
ATOM 751 N N . ASP A 1 92 ? -8.726 7.500 -4.018 1.00 95.88 92 ASP A N 1
ATOM 752 C CA . ASP A 1 92 ? -7.641 6.530 -4.176 1.00 95.88 92 ASP A CA 1
ATOM 753 C C . ASP A 1 92 ? -8.166 5.106 -4.271 1.00 95.88 92 ASP A C 1
ATOM 755 O O . ASP A 1 92 ? -7.792 4.372 -5.180 1.00 95.88 92 ASP A O 1
ATOM 759 N N . LEU A 1 93 ? -9.086 4.722 -3.388 1.00 95.88 93 LEU A N 1
ATOM 760 C CA . LEU A 1 93 ? -9.652 3.373 -3.416 1.00 95.88 93 LEU A CA 1
ATOM 761 C C . LEU A 1 93 ? -10.449 3.117 -4.705 1.00 95.88 93 LEU A C 1
ATOM 763 O O . LEU A 1 93 ? -10.408 2.016 -5.250 1.00 95.88 93 LEU A O 1
ATOM 767 N N . GLU A 1 94 ? -11.137 4.131 -5.231 1.00 96.44 94 GLU A N 1
ATOM 768 C CA . GLU A 1 94 ? -11.809 4.048 -6.527 1.00 96.44 94 GLU A CA 1
ATOM 769 C C . GLU A 1 94 ? -10.814 3.921 -7.689 1.00 96.44 94 GLU A C 1
ATOM 771 O O . GLU A 1 94 ? -11.017 3.089 -8.575 1.00 96.44 94 GLU A O 1
ATOM 776 N N . LYS A 1 95 ? -9.716 4.686 -7.664 1.00 95.69 95 LYS A N 1
ATOM 777 C CA . LYS A 1 95 ? -8.614 4.588 -8.633 1.00 95.69 95 LYS A CA 1
ATOM 778 C C . LYS A 1 95 ? -8.049 3.167 -8.673 1.00 95.69 95 LYS A C 1
ATOM 780 O O . LYS A 1 95 ? -7.990 2.577 -9.748 1.00 95.69 95 LYS A O 1
ATOM 785 N N . VAL A 1 96 ? -7.727 2.595 -7.512 1.00 96.25 96 VAL A N 1
ATOM 786 C CA . VAL A 1 96 ? -7.219 1.218 -7.392 1.00 96.25 96 VAL A CA 1
ATOM 787 C C . VAL A 1 96 ? -8.223 0.211 -7.935 1.00 96.25 96 VAL A C 1
ATOM 789 O O . VAL A 1 96 ? -7.878 -0.625 -8.765 1.00 96.25 96 VAL A O 1
ATOM 792 N N . ARG A 1 97 ? -9.487 0.318 -7.511 1.00 95.69 97 ARG A N 1
ATOM 793 C CA . ARG A 1 97 ? -10.562 -0.572 -7.956 1.00 95.69 97 ARG A CA 1
ATOM 794 C C . ARG A 1 97 ? -10.704 -0.563 -9.479 1.00 95.69 97 ARG A C 1
ATOM 796 O O . ARG A 1 97 ? -10.843 -1.618 -10.090 1.00 95.69 97 ARG A O 1
ATOM 803 N N . ASN A 1 98 ? -10.666 0.619 -10.088 1.00 96.19 98 ASN A N 1
ATOM 804 C CA . ASN A 1 98 ? -10.781 0.771 -11.535 1.00 96.19 98 ASN A CA 1
ATOM 805 C C . ASN A 1 98 ? -9.565 0.209 -12.278 1.00 96.19 98 ASN A C 1
ATOM 807 O O . ASN A 1 98 ? -9.739 -0.304 -13.376 1.00 96.19 98 ASN A O 1
ATOM 811 N N . LEU A 1 99 ? -8.359 0.303 -11.709 1.00 94.56 99 LEU A N 1
ATOM 812 C CA . LEU A 1 99 ? -7.161 -0.318 -12.279 1.00 94.56 99 LEU A CA 1
ATOM 813 C C . LEU A 1 99 ? -7.241 -1.845 -12.200 1.00 94.56 99 LEU A C 1
ATOM 815 O O . LEU A 1 99 ? -7.044 -2.507 -13.210 1.00 94.56 99 LEU A O 1
ATOM 819 N N . PHE A 1 100 ? -7.619 -2.391 -11.041 1.00 94.81 100 PHE A N 1
ATOM 820 C CA . PHE A 1 100 ? -7.722 -3.834 -10.829 1.00 94.81 100 PHE A CA 1
ATOM 821 C C . PHE A 1 100 ? -8.720 -4.510 -11.782 1.00 94.81 100 PHE A C 1
ATOM 823 O O . PHE A 1 100 ? -8.404 -5.534 -12.367 1.00 94.81 100 PHE A O 1
ATOM 830 N N . TYR A 1 101 ? -9.905 -3.924 -11.998 1.00 92.50 101 TYR A N 1
ATOM 831 C CA . TYR A 1 101 ? -10.921 -4.501 -12.897 1.00 92.50 101 TYR A CA 1
ATOM 832 C C . TYR A 1 101 ? -10.659 -4.284 -14.397 1.00 92.50 101 TYR A C 1
ATOM 834 O O . TYR A 1 101 ? -11.492 -4.660 -15.220 1.00 92.50 101 TYR A O 1
ATOM 842 N N . ARG A 1 102 ? -9.551 -3.630 -14.761 1.00 89.31 102 ARG A N 1
ATOM 843 C CA . ARG A 1 102 ? -9.125 -3.451 -16.159 1.00 89.31 102 ARG A CA 1
ATOM 844 C C . ARG A 1 102 ? -8.026 -4.425 -16.583 1.00 89.31 102 ARG A C 1
ATOM 846 O O . ARG A 1 102 ? -7.656 -4.396 -17.756 1.00 89.31 102 ARG A O 1
ATOM 853 N N . LEU A 1 103 ? -7.495 -5.202 -15.641 1.00 81.88 103 LEU A N 1
ATOM 854 C CA . LEU A 1 103 ? -6.543 -6.282 -15.893 1.00 81.88 103 LEU A CA 1
ATOM 855 C C . LEU A 1 103 ? -7.267 -7.503 -16.460 1.00 81.88 103 LEU A C 1
ATOM 857 O O . LEU A 1 103 ? -6.689 -8.118 -17.381 1.00 81.88 103 LEU A O 1
#